Protein AF-A0A9X9A5T2-F1 (afdb_monomer)

Nearest PDB structures (foldseek):
  6es9-assembly1_A  TM=9.762E-01  e=4.065E-05  Paracoccus denitrificans PD1222
  3nf4-assembly1_A-2  TM=9.431E-01  e=6.184E-04  Mycolicibacterium thermoresistibile
  2pg0-assembly1_A  TM=9.208E-01  e=6.927E-04  Geobacillus kaustophilus HTA426
  1rx0-assembly1_C  TM=9.534E-01  e=7.937E-03  Homo sapiens
  6ijc-assembly1_B  TM=9.096E-01  e=7.086E-03  Roseovarius nubinhibens ISM

Solvent-accessible surface area (backbone atoms only — not comparable to full-atom values): 5680 Å² total; per-residue (Å²): 109,72,68,61,51,50,52,40,15,76,72,28,58,55,11,29,64,34,53,58,94,36,54,20,65,56,39,51,72,66,57,49,49,55,49,42,52,60,41,33,76,78,33,55,70,59,28,49,51,54,53,43,26,41,55,51,50,51,48,37,69,74,71,42,52,71,70,52,33,70,61,46,40,41,38,35,8,55,47,80,39,85,61,80,79,92,70,74,50,103,85,9,67,94,54,60,87,60,60,82,130

Radius of gyration: 14.41 Å; Cα contacts (8 Å, |Δi|>4): 126; chains: 1; bounding box: 33×30×35 Å

pLDDT: mean 96.91, std 2.64, range [77.44, 98.88]

Secondary structure (DSSP, 8-state):
-HHHHHHHHHTTGGGTTS-GGGT-----HHHHHHHHHHHHHH-HHHHHHHHHHHHHHHHHHHHS-HHHHHHHHHHHHTTSS-------BTTBSS-GGG---

Foldseek 3Di:
DVVVLLVCLVVLLQQACPDVVLVYVVDDVVRVVVVLVVVVVVPVVVSVQSVQSVVVLVCCVPPNDPVSNNPPSNCRSNVVDRDGDDQDDPVCDPNSVPDDD

Structure (mmCIF, N/CA/C/O backbone):
data_AF-A0A9X9A5T2-F1
#
_entry.id   AF-A0A9X9A5T2-F1
#
loop_
_atom_site.group_PDB
_atom_site.id
_atom_site.type_symbol
_atom_site.label_atom_id
_atom_site.label_alt_id
_atom_site.label_comp_id
_atom_site.label_asym_id
_atom_site.label_entity_id
_atom_site.label_seq_id
_atom_site.pdbx_PDB_ins_code
_atom_site.Cartn_x
_atom_site.Cartn_y
_atom_site.Cartn_z
_atom_site.occupancy
_atom_site.B_iso_or_equiv
_atom_site.auth_seq_id
_atom_site.auth_comp_id
_atom_site.auth_asym_id
_atom_site.auth_atom_id
_atom_site.pdbx_PDB_model_num
ATOM 1 N N . PRO A 1 1 ? 5.269 7.704 -13.221 1.00 77.44 1 PRO A N 1
ATOM 2 C CA . PRO A 1 1 ? 4.495 8.195 -14.394 1.00 77.44 1 PRO A CA 1
ATOM 3 C C . PRO A 1 1 ? 2.989 8.030 -14.160 1.00 77.44 1 PRO A C 1
ATOM 5 O O . PRO A 1 1 ? 2.563 6.920 -13.855 1.00 77.44 1 PRO A O 1
ATOM 8 N N . SER A 1 2 ? 2.204 9.108 -14.255 1.00 87.81 2 SER A N 1
ATOM 9 C CA . SER A 1 2 ? 0.777 9.110 -13.881 1.00 87.81 2 SER A CA 1
ATOM 10 C C . SER A 1 2 ? -0.062 8.106 -14.669 1.00 87.81 2 SER A C 1
ATOM 12 O O . SER A 1 2 ? -0.904 7.431 -14.089 1.00 87.81 2 SER A O 1
ATOM 14 N N . ASP A 1 3 ? 0.183 7.965 -15.969 1.00 95.00 3 ASP A N 1
ATOM 15 C CA . ASP A 1 3 ? -0.669 7.140 -16.834 1.00 95.00 3 ASP A CA 1
ATOM 16 C C . ASP A 1 3 ? -0.434 5.643 -16.624 1.00 95.00 3 ASP A C 1
ATOM 18 O O . ASP A 1 3 ? -1.375 4.849 -16.650 1.00 95.00 3 ASP A O 1
ATOM 22 N N . ILE A 1 4 ? 0.809 5.262 -16.314 1.00 94.06 4 ILE A N 1
ATOM 23 C CA . ILE A 1 4 ? 1.150 3.888 -15.929 1.00 94.06 4 ILE A CA 1
ATOM 24 C C . ILE A 1 4 ? 0.474 3.546 -14.600 1.00 94.06 4 ILE A C 1
ATOM 26 O O . ILE A 1 4 ? -0.178 2.513 -14.501 1.00 94.06 4 ILE A O 1
ATOM 30 N N . ILE A 1 5 ? 0.550 4.440 -13.607 1.00 93.56 5 ILE A N 1
ATOM 31 C CA . ILE A 1 5 ? -0.094 4.237 -12.300 1.00 93.56 5 ILE A CA 1
ATOM 32 C C . ILE A 1 5 ? -1.612 4.097 -12.467 1.00 93.56 5 ILE A C 1
ATOM 34 O O . ILE A 1 5 ? -2.191 3.154 -11.938 1.00 93.56 5 ILE A O 1
ATOM 38 N N . LYS A 1 6 ? -2.250 4.963 -13.266 1.00 95.19 6 LYS A N 1
ATOM 39 C CA . LYS A 1 6 ? -3.684 4.859 -13.590 1.00 95.19 6 LYS A CA 1
ATOM 40 C C . LYS A 1 6 ? -4.030 3.540 -14.280 1.00 95.19 6 LYS A C 1
ATOM 42 O O . LYS A 1 6 ? -5.059 2.942 -13.979 1.00 95.19 6 LYS A O 1
ATOM 47 N N . THR A 1 7 ? -3.178 3.072 -15.190 1.00 96.69 7 THR A N 1
ATOM 48 C CA . THR A 1 7 ? -3.369 1.779 -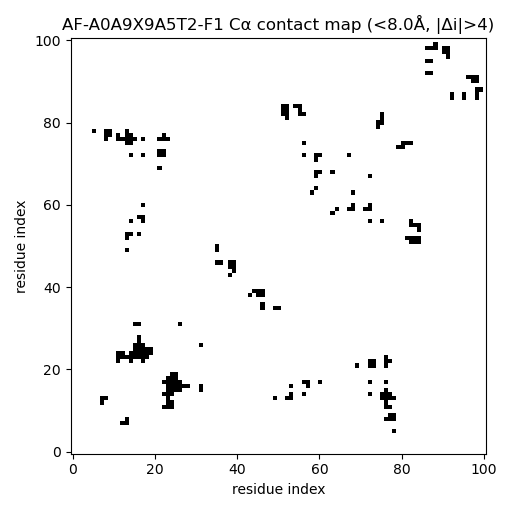15.859 1.00 96.69 7 THR A CA 1
ATOM 49 C C . THR A 1 7 ? -3.305 0.637 -14.850 1.00 96.69 7 THR A C 1
ATOM 51 O O . THR A 1 7 ? -4.181 -0.222 -14.849 1.00 96.69 7 THR A O 1
ATOM 54 N N . CYS A 1 8 ? -2.326 0.640 -13.948 1.00 96.06 8 CYS A N 1
ATOM 55 C CA . CYS A 1 8 ? -2.224 -0.359 -12.888 1.00 96.06 8 CYS A CA 1
ATOM 56 C C . CYS A 1 8 ? -3.417 -0.311 -11.920 1.00 96.06 8 CYS A C 1
ATOM 58 O O . CYS A 1 8 ? -3.965 -1.358 -11.590 1.00 96.06 8 CYS A O 1
ATOM 60 N N . ALA A 1 9 ? -3.861 0.887 -11.530 1.00 96.75 9 ALA A N 1
ATOM 61 C CA . ALA A 1 9 ? -5.040 1.091 -10.690 1.00 96.75 9 ALA A CA 1
ATOM 62 C C . ALA A 1 9 ? -6.310 0.516 -11.336 1.00 96.75 9 ALA A C 1
ATOM 64 O O . ALA A 1 9 ? -7.051 -0.223 -10.698 1.00 96.75 9 ALA A O 1
ATOM 65 N N . LYS A 1 10 ? -6.515 0.762 -12.638 1.00 97.12 10 LYS A N 1
ATOM 66 C CA . LYS A 1 10 ? -7.645 0.206 -13.401 1.00 97.12 10 LYS A CA 1
ATOM 67 C C . LYS A 1 10 ? -7.657 -1.328 -13.422 1.00 97.12 10 LYS A C 1
ATOM 69 O O . LYS A 1 10 ? -8.727 -1.917 -13.527 1.00 97.12 10 LYS A O 1
ATOM 74 N N . ASN A 1 11 ? -6.490 -1.966 -13.341 1.00 97.44 11 ASN A N 1
ATOM 75 C CA . ASN A 1 11 ? -6.375 -3.424 -13.255 1.00 97.44 11 ASN A CA 1
ATOM 76 C C . ASN A 1 11 ? -6.435 -3.953 -11.805 1.00 97.44 11 ASN A C 1
ATOM 78 O O . ASN A 1 11 ? -6.257 -5.146 -11.593 1.00 97.44 11 ASN A O 1
ATOM 82 N N . GLY A 1 12 ? -6.670 -3.091 -10.808 1.00 97.44 12 GLY A N 1
ATOM 83 C CA . GLY A 1 12 ? -6.801 -3.472 -9.396 1.00 97.44 12 GLY A CA 1
ATOM 84 C C . GLY A 1 12 ? -5.477 -3.688 -8.657 1.00 97.44 12 GLY A C 1
ATOM 85 O O . GLY A 1 12 ? -5.477 -4.089 -7.499 1.00 97.44 12 GLY A O 1
ATOM 86 N N . TYR A 1 13 ? -4.331 -3.406 -9.284 1.00 98.00 13 TYR A N 1
ATOM 87 C CA . TYR A 1 13 ? -3.024 -3.792 -8.734 1.00 98.00 13 TYR A CA 1
ATOM 88 C C . TYR A 1 13 ? -2.613 -3.013 -7.477 1.00 98.00 13 TYR A C 1
ATOM 90 O O . TYR A 1 13 ? -1.755 -3.473 -6.731 1.00 98.00 13 TYR A O 1
ATOM 98 N N . LEU A 1 14 ? -3.207 -1.839 -7.229 1.00 98.06 14 LEU A N 1
ATOM 99 C CA . LEU A 1 14 ? -2.940 -1.055 -6.015 1.00 98.06 14 LEU A CA 1
ATOM 100 C C . LEU A 1 14 ? -3.614 -1.639 -4.767 1.00 98.06 14 LEU A C 1
ATOM 102 O O . LEU A 1 14 ? -3.112 -1.444 -3.668 1.00 98.06 14 LEU A O 1
ATOM 106 N N . GLY A 1 15 ? -4.702 -2.392 -4.938 1.00 97.88 15 GLY A N 1
ATOM 107 C CA . GLY A 1 15 ? -5.364 -3.144 -3.873 1.00 97.88 15 GLY A CA 1
ATOM 108 C C . GLY A 1 15 ? -5.068 -4.640 -3.929 1.00 97.88 15 GLY A C 1
ATOM 109 O O . GLY A 1 15 ? -5.872 -5.421 -3.435 1.00 97.88 15 GLY A O 1
ATOM 110 N N . GLY A 1 16 ? -3.969 -5.057 -4.569 1.00 98.12 16 GLY A N 1
ATOM 111 C CA . GLY A 1 16 ? -3.723 -6.458 -4.920 1.00 98.12 16 GLY A CA 1
ATOM 112 C C . GLY A 1 16 ? -3.915 -7.440 -3.759 1.00 98.12 16 GLY A C 1
ATOM 113 O O . GLY A 1 16 ? -4.622 -8.426 -3.918 1.00 98.12 16 GLY A O 1
ATOM 114 N N . THR A 1 17 ? -3.358 -7.145 -2.582 1.00 98.31 17 THR A N 1
ATOM 115 C CA . THR A 1 17 ? -3.444 -8.007 -1.384 1.00 98.31 17 THR A CA 1
ATOM 116 C C . THR A 1 17 ? -4.692 -7.774 -0.532 1.00 98.31 17 THR A C 1
ATOM 118 O O . THR A 1 17 ? -4.960 -8.541 0.389 1.00 98.31 17 THR A O 1
ATOM 121 N N . 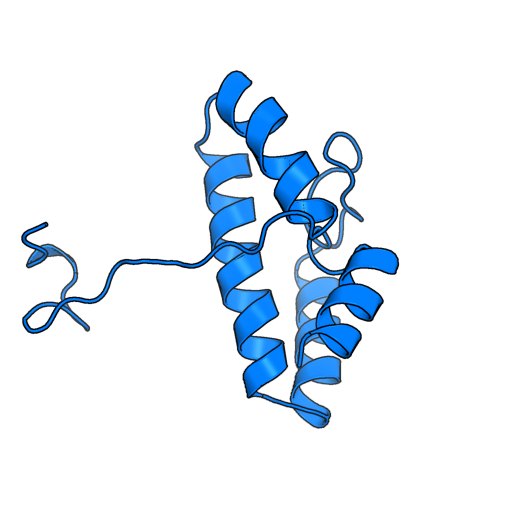LEU A 1 18 ? -5.468 -6.723 -0.812 1.00 98.56 18 LEU A N 1
ATOM 122 C CA . LEU A 1 18 ? -6.628 -6.380 0.000 1.00 98.56 18 LEU A CA 1
ATOM 123 C C . LEU A 1 18 ? -7.804 -7.341 -0.249 1.00 98.56 18 LEU A C 1
ATOM 125 O O . LEU A 1 18 ? -7.962 -7.849 -1.365 1.00 98.56 18 LEU A O 1
ATOM 129 N N . PRO A 1 19 ? -8.677 -7.529 0.759 1.00 98.38 19 PRO A N 1
ATOM 130 C CA . PRO A 1 19 ? -9.962 -8.198 0.601 1.00 98.38 19 PRO A CA 1
ATOM 131 C C . PRO A 1 19 ? -10.832 -7.598 -0.505 1.00 98.38 19 PRO A C 1
ATOM 133 O O . PRO A 1 19 ? -10.857 -6.379 -0.720 1.00 98.38 19 PRO A O 1
ATOM 136 N N . SER A 1 20 ? -11.619 -8.451 -1.156 1.00 98.00 20 SER A N 1
ATOM 137 C CA . SER A 1 20 ? -12.559 -8.054 -2.209 1.00 98.00 20 SER A CA 1
ATOM 138 C C . SER A 1 20 ? -13.631 -7.071 -1.717 1.00 98.00 20 SER A C 1
ATOM 140 O O . SER A 1 20 ? -14.045 -6.193 -2.475 1.00 98.00 20 SER A O 1
ATOM 142 N N . GLU A 1 21 ? -14.017 -7.126 -0.435 1.00 98.12 21 GLU A N 1
ATOM 143 C CA . GLU A 1 21 ? -14.943 -6.165 0.197 1.00 98.12 21 GLU A CA 1
ATOM 144 C C . GLU A 1 21 ? -14.440 -4.710 0.160 1.00 98.12 21 GLU A C 1
ATOM 146 O O . GLU A 1 21 ? -15.242 -3.777 0.131 1.00 98.12 21 GLU A O 1
ATOM 151 N N . TYR A 1 22 ? -13.120 -4.508 0.083 1.00 98.44 22 TYR A N 1
ATOM 152 C CA . TYR A 1 22 ? -12.495 -3.193 -0.066 1.00 98.44 22 TYR A CA 1
ATOM 153 C C . TYR A 1 22 ? -12.063 -2.897 -1.510 1.00 98.44 22 TYR A C 1
ATOM 155 O O . TYR A 1 22 ? -11.370 -1.911 -1.754 1.00 98.44 22 TYR A O 1
ATOM 163 N N . GLY A 1 23 ? -12.467 -3.730 -2.475 1.00 97.06 23 GLY A N 1
ATOM 164 C CA . GLY A 1 23 ? -12.109 -3.594 -3.889 1.00 97.06 23 GLY A CA 1
ATOM 165 C C . GLY A 1 23 ? -10.732 -4.157 -4.255 1.00 97.06 23 GLY A C 1
ATOM 166 O O . GLY A 1 23 ? -10.176 -3.757 -5.278 1.00 97.06 23 GLY A O 1
ATOM 167 N N . GLY A 1 24 ? -10.169 -5.039 -3.423 1.00 97.69 24 GLY A N 1
ATOM 168 C CA . GLY A 1 24 ? -8.904 -5.718 -3.694 1.00 97.69 24 GLY A CA 1
ATOM 169 C C . GLY A 1 24 ? -9.037 -7.010 -4.505 1.00 97.69 24 GLY A C 1
ATOM 170 O O . GLY A 1 24 ? -10.133 -7.408 -4.905 1.00 97.69 24 GLY A O 1
ATOM 171 N N . LEU A 1 25 ? -7.894 -7.651 -4.765 1.00 98.31 25 LEU A N 1
ATOM 172 C CA . LEU A 1 25 ? -7.791 -8.884 -5.562 1.00 98.31 25 LEU A CA 1
ATOM 173 C C . LEU A 1 25 ? -7.469 -10.131 -4.727 1.00 98.31 25 LEU A C 1
ATOM 175 O O . LEU A 1 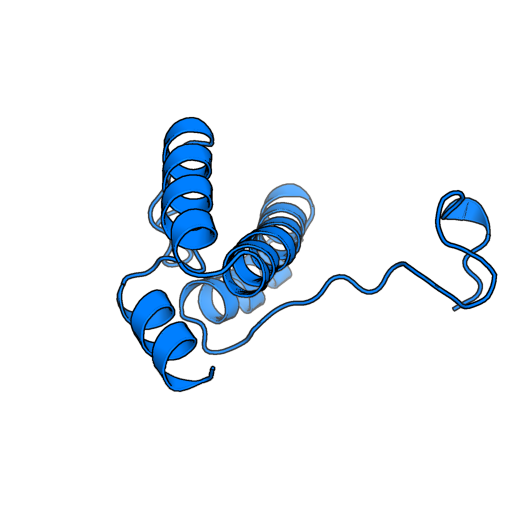25 ? -7.330 -11.210 -5.302 1.00 98.31 25 LEU A O 1
ATOM 179 N N . GLU A 1 26 ? -7.339 -9.988 -3.404 1.00 98.12 26 GLU A N 1
ATOM 180 C CA . GLU A 1 26 ? -7.057 -11.090 -2.474 1.00 98.12 26 GLU A CA 1
ATOM 181 C C . GLU A 1 26 ? -5.792 -11.890 -2.829 1.00 98.12 26 GLU A C 1
ATOM 183 O O . GLU A 1 26 ? -5.708 -13.098 -2.605 1.00 98.12 26 GLU A O 1
ATOM 188 N N . TRP A 1 27 ? -4.781 -11.228 -3.399 1.00 98.31 27 TRP A N 1
ATOM 189 C CA . TRP A 1 27 ? -3.501 -11.861 -3.693 1.00 98.31 27 TRP A CA 1
ATOM 190 C C . TRP A 1 27 ? -2.798 -12.296 -2.412 1.00 98.31 27 TRP A C 1
ATOM 192 O O . TRP A 1 27 ? -2.608 -11.507 -1.485 1.00 98.31 27 TRP A O 1
ATOM 202 N N . ASP A 1 28 ? -2.313 -13.536 -2.407 1.00 98.00 28 ASP A N 1
ATOM 203 C CA . ASP A 1 28 ? -1.341 -13.967 -1.413 1.00 98.00 28 ASP A CA 1
ATOM 204 C C . ASP A 1 28 ? 0.027 -13.293 -1.636 1.00 98.00 28 ASP A C 1
ATOM 206 O O . ASP A 1 28 ? 0.326 -12.708 -2.686 1.00 98.00 28 ASP A O 1
ATOM 210 N N . TYR A 1 29 ? 0.902 -13.376 -0.631 1.00 96.94 29 TYR A N 1
ATOM 211 C CA . TYR A 1 29 ? 2.215 -12.733 -0.709 1.00 96.94 29 TYR A CA 1
ATOM 212 C C . TYR A 1 29 ? 3.151 -13.371 -1.746 1.00 96.94 29 TYR A C 1
ATOM 214 O O . TYR A 1 29 ? 4.094 -12.714 -2.187 1.00 96.94 29 TYR A O 1
ATOM 222 N N . VAL A 1 30 ? 2.898 -14.613 -2.176 1.00 98.38 30 VAL A N 1
ATOM 223 C CA . VAL A 1 30 ? 3.658 -15.245 -3.268 1.00 98.38 30 VAL A CA 1
ATOM 224 C C . VAL A 1 30 ? 3.310 -14.566 -4.592 1.00 98.38 30 VAL A C 1
ATOM 226 O O . VAL A 1 30 ? 4.202 -14.130 -5.320 1.00 98.38 30 VAL A O 1
ATOM 229 N N . THR A 1 31 ? 2.019 -14.401 -4.869 1.00 98.50 31 THR A N 1
ATOM 230 C CA . THR A 1 31 ? 1.491 -13.701 -6.043 1.00 98.50 31 THR A CA 1
ATOM 231 C C . THR A 1 31 ? 1.948 -12.246 -6.057 1.00 98.50 31 THR A C 1
ATOM 233 O O . THR A 1 31 ? 2.444 -11.764 -7.077 1.00 98.50 31 THR A O 1
ATOM 236 N N . TYR A 1 32 ? 1.871 -11.559 -4.913 1.00 98.25 32 TYR A N 1
ATOM 237 C CA . TYR A 1 32 ? 2.368 -10.189 -4.778 1.00 98.25 32 TYR A CA 1
ATOM 238 C C . TYR A 1 32 ? 3.890 -10.090 -5.015 1.00 98.25 32 TYR A C 1
ATOM 240 O O . TYR A 1 32 ? 4.365 -9.178 -5.699 1.00 98.25 32 TYR A O 1
ATOM 248 N N . GLY A 1 33 ? 4.671 -11.055 -4.517 1.00 98.25 33 GLY A N 1
ATOM 249 C CA . GLY A 1 33 ? 6.109 -11.148 -4.779 1.00 98.25 33 GLY A CA 1
ATOM 250 C C . GLY A 1 33 ? 6.429 -11.285 -6.271 1.00 98.25 33 GLY A C 1
ATOM 251 O O . GLY A 1 33 ? 7.236 -10.525 -6.804 1.00 98.25 33 GLY A O 1
ATOM 252 N N . LEU A 1 34 ? 5.736 -12.184 -6.974 1.00 98.50 34 LEU A N 1
ATOM 253 C CA . LEU A 1 34 ? 5.893 -12.360 -8.424 1.00 98.50 34 LEU A CA 1
ATOM 254 C C . LEU A 1 34 ? 5.483 -11.104 -9.210 1.00 98.50 34 LEU A C 1
ATOM 256 O O . LEU A 1 34 ? 6.160 -10.713 -10.163 1.00 98.50 34 LEU A O 1
ATOM 260 N N . PHE A 1 35 ? 4.401 -10.439 -8.796 1.00 97.88 35 PHE A N 1
ATOM 261 C CA . PHE A 1 35 ? 3.962 -9.176 -9.387 1.00 97.88 35 PHE A CA 1
ATOM 262 C C . PHE A 1 35 ? 5.038 -8.088 -9.253 1.00 97.88 35 PHE A C 1
ATOM 264 O O . PHE A 1 35 ? 5.421 -7.459 -10.242 1.00 97.88 35 PHE A O 1
ATOM 271 N N . THR A 1 36 ? 5.565 -7.881 -8.045 1.00 97.56 36 THR A N 1
ATOM 272 C CA . THR A 1 36 ? 6.581 -6.848 -7.793 1.00 97.56 36 THR A CA 1
ATOM 273 C C . THR A 1 36 ? 7.912 -7.148 -8.483 1.00 97.56 36 THR A C 1
ATOM 275 O O . THR A 1 36 ? 8.559 -6.204 -8.949 1.00 97.56 36 THR A O 1
ATOM 278 N N . GLU A 1 37 ? 8.286 -8.425 -8.635 1.00 98.25 37 GLU A N 1
ATOM 279 C CA . GLU A 1 37 ? 9.425 -8.862 -9.455 1.00 98.25 37 GLU A CA 1
ATOM 280 C C . GLU A 1 37 ? 9.219 -8.490 -10.932 1.00 98.25 37 GLU A C 1
ATOM 282 O O . GLU A 1 37 ? 10.092 -7.875 -11.553 1.00 98.25 37 GLU A O 1
ATOM 287 N N . ALA A 1 38 ? 8.051 -8.810 -11.497 1.00 97.50 38 ALA A N 1
ATOM 288 C CA . ALA A 1 38 ? 7.725 -8.501 -12.886 1.00 97.50 38 ALA A CA 1
ATOM 289 C C . ALA A 1 38 ? 7.737 -6.987 -13.158 1.00 97.50 38 ALA A C 1
ATOM 291 O O . ALA A 1 38 ? 8.315 -6.542 -14.151 1.00 97.50 38 ALA A O 1
ATOM 292 N N . ILE A 1 39 ? 7.172 -6.179 -12.253 1.00 96.69 39 ILE A N 1
ATOM 293 C CA . ILE A 1 39 ? 7.220 -4.713 -12.349 1.00 96.69 39 ILE A CA 1
ATOM 294 C C . ILE A 1 39 ? 8.661 -4.199 -12.247 1.00 96.69 39 ILE A C 1
ATOM 296 O O . ILE A 1 39 ? 9.053 -3.326 -13.026 1.00 96.69 39 ILE A O 1
ATOM 300 N N . ALA A 1 40 ? 9.471 -4.744 -11.333 1.00 97.69 40 ALA A N 1
ATOM 301 C CA . ALA A 1 40 ? 10.853 -4.311 -11.124 1.00 97.69 40 ALA A CA 1
ATOM 302 C C . ALA A 1 40 ? 11.750 -4.541 -12.351 1.00 97.69 40 ALA A C 1
ATOM 304 O O . ALA A 1 40 ? 12.647 -3.732 -12.592 1.00 97.69 40 ALA A O 1
ATOM 305 N N . ARG A 1 41 ? 11.475 -5.575 -13.165 1.00 97.56 41 ARG A N 1
ATOM 306 C CA . ARG A 1 41 ? 12.166 -5.803 -14.452 1.00 97.56 41 ARG A CA 1
ATOM 307 C C . ARG A 1 41 ? 11.993 -4.638 -15.431 1.00 97.56 41 ARG A C 1
ATOM 309 O O . ARG A 1 41 ? 12.880 -4.404 -16.245 1.00 97.56 41 ARG A O 1
ATOM 316 N N . GLY A 1 42 ? 10.873 -3.917 -15.356 1.00 95.12 42 GLY A N 1
ATOM 317 C CA . GLY A 1 42 ? 10.641 -2.697 -16.131 1.00 95.12 42 GLY A CA 1
ATOM 318 C C . GLY A 1 42 ? 11.088 -1.429 -15.400 1.00 95.12 42 GLY A C 1
ATOM 319 O O . GLY A 1 42 ? 11.732 -0.563 -15.987 1.00 95.12 42 GLY A O 1
ATOM 320 N N . SER A 1 43 ? 10.741 -1.293 -14.117 1.00 96.44 43 SER A N 1
ATOM 321 C CA . SER A 1 43 ? 11.111 -0.138 -13.298 1.00 96.44 43 SER A CA 1
ATOM 322 C C . SER A 1 43 ? 11.128 -0.469 -11.806 1.00 96.44 43 SER A C 1
ATOM 324 O O . SER A 1 43 ? 10.087 -0.645 -11.170 1.00 96.44 43 SER A O 1
ATOM 326 N N . VAL A 1 44 ? 12.323 -0.437 -11.213 1.00 96.88 44 VAL A N 1
ATOM 327 C CA . VAL A 1 44 ? 12.510 -0.571 -9.757 1.00 96.88 44 VAL A CA 1
ATOM 328 C C . VAL A 1 44 ? 11.804 0.556 -8.995 1.00 96.88 44 VAL A C 1
ATOM 330 O O . VAL A 1 44 ? 11.209 0.317 -7.949 1.00 96.88 44 VAL A O 1
ATOM 333 N N . SER A 1 45 ? 11.792 1.777 -9.543 1.00 96.12 45 SER A N 1
ATOM 334 C CA . SER A 1 45 ? 11.084 2.913 -8.935 1.00 96.12 45 SER A CA 1
ATOM 335 C C . SER A 1 45 ? 9.572 2.678 -8.860 1.00 96.12 45 SER A C 1
ATOM 337 O O . SER A 1 45 ? 8.961 2.972 -7.834 1.00 96.12 45 SER A O 1
ATOM 339 N N . LEU A 1 46 ? 8.968 2.104 -9.908 1.00 95.88 46 LEU A N 1
ATOM 340 C CA . LEU A 1 46 ? 7.545 1.765 -9.897 1.00 95.88 46 LEU A CA 1
ATOM 341 C C . LEU A 1 46 ? 7.238 0.617 -8.924 1.00 95.88 46 LEU A C 1
ATOM 343 O O . LEU A 1 46 ? 6.236 0.680 -8.220 1.00 95.88 46 LEU A O 1
ATOM 347 N N . SER A 1 47 ? 8.110 -0.392 -8.836 1.00 97.12 47 SER A N 1
ATOM 348 C CA . SER A 1 47 ? 7.990 -1.460 -7.829 1.00 97.12 47 SER A CA 1
ATOM 349 C C . SER A 1 47 ? 8.023 -0.892 -6.400 1.00 97.12 47 SER A C 1
ATOM 351 O O . SER A 1 47 ? 7.203 -1.260 -5.560 1.00 97.12 47 SER A O 1
ATOM 353 N N . GLY A 1 48 ? 8.881 0.105 -6.146 1.00 97.38 48 GLY A N 1
ATOM 354 C CA . GLY A 1 48 ? 8.918 0.841 -4.879 1.00 97.38 48 GLY A CA 1
ATOM 355 C C . GLY A 1 48 ? 7.589 1.510 -4.510 1.00 97.38 48 GLY A C 1
ATOM 356 O O . GLY A 1 48 ? 7.192 1.457 -3.348 1.00 97.38 48 GLY A O 1
ATOM 357 N N . LEU A 1 49 ? 6.866 2.075 -5.487 1.00 97.12 49 LEU A N 1
ATOM 358 C CA . LEU A 1 49 ? 5.528 2.635 -5.261 1.00 97.12 49 LEU A CA 1
ATOM 359 C C . LEU A 1 49 ? 4.553 1.565 -4.768 1.00 97.12 49 LEU A C 1
ATOM 361 O O . LEU A 1 49 ? 3.877 1.799 -3.770 1.00 97.12 49 LEU A O 1
ATOM 365 N N . PHE A 1 50 ? 4.490 0.402 -5.427 1.00 97.62 50 PHE A N 1
ATOM 366 C CA . PHE A 1 50 ? 3.596 -0.681 -5.002 1.00 97.62 50 PHE A CA 1
ATOM 367 C C . PHE A 1 50 ? 3.933 -1.169 -3.598 1.00 97.62 50 PHE A C 1
ATOM 369 O O . PHE A 1 50 ? 3.031 -1.321 -2.782 1.00 97.62 50 PHE A O 1
ATOM 376 N N . ASN A 1 51 ? 5.220 -1.332 -3.288 1.00 97.62 51 ASN A N 1
ATOM 377 C CA . ASN A 1 51 ? 5.655 -1.782 -1.968 1.00 97.62 51 ASN A CA 1
ATOM 378 C C . ASN A 1 51 ? 5.240 -0.812 -0.862 1.00 97.62 51 ASN A C 1
ATOM 380 O O . ASN A 1 51 ? 4.596 -1.227 0.097 1.00 97.62 51 ASN A O 1
ATOM 384 N N . VAL A 1 52 ? 5.542 0.481 -1.009 1.00 98.19 52 VAL A N 1
ATOM 385 C CA . VAL A 1 52 ? 5.180 1.485 0.005 1.00 98.19 52 VAL A CA 1
ATOM 386 C C . VAL A 1 52 ? 3.663 1.643 0.114 1.00 98.19 52 VAL A C 1
ATOM 388 O O . VAL A 1 52 ? 3.138 1.716 1.223 1.00 98.19 52 VAL A O 1
ATOM 391 N N . HIS A 1 53 ? 2.948 1.660 -1.013 1.00 98.25 53 HIS A N 1
ATOM 392 C CA . HIS A 1 53 ? 1.489 1.747 -1.014 1.00 98.25 53 HIS A CA 1
ATOM 393 C C . HIS A 1 53 ? 0.865 0.558 -0.271 1.00 98.25 53 HIS A C 1
ATOM 395 O O . HIS A 1 53 ? 0.060 0.755 0.641 1.00 98.25 53 HIS A O 1
ATOM 401 N N . THR A 1 54 ? 1.309 -0.659 -0.598 1.00 98.25 54 THR A N 1
ATOM 402 C CA . THR A 1 54 ? 0.821 -1.897 0.018 1.00 98.25 54 THR A CA 1
ATOM 403 C C . THR A 1 54 ? 1.092 -1.905 1.521 1.00 98.25 54 THR A C 1
ATOM 405 O O . THR A 1 54 ? 0.185 -2.194 2.297 1.00 98.25 54 THR A O 1
ATOM 408 N N . MET A 1 55 ? 2.282 -1.476 1.968 1.00 98.25 55 MET A N 1
ATOM 409 C CA . MET A 1 55 ? 2.596 -1.347 3.401 1.00 98.25 55 MET A CA 1
ATOM 410 C C . MET A 1 55 ? 1.574 -0.485 4.156 1.00 98.25 55 MET A C 1
ATOM 412 O O . MET A 1 55 ? 1.178 -0.836 5.269 1.00 98.25 55 MET A O 1
ATOM 416 N N . VAL A 1 56 ? 1.119 0.626 3.567 1.00 98.56 56 VAL A N 1
ATOM 417 C CA . VAL A 1 56 ? 0.104 1.482 4.199 1.00 98.56 56 VAL A CA 1
ATOM 418 C C . VAL A 1 56 ? -1.262 0.799 4.209 1.00 98.56 56 VAL A C 1
ATOM 420 O O . VAL A 1 56 ? -1.919 0.778 5.250 1.00 98.56 56 VAL A O 1
ATOM 423 N N . THR A 1 57 ? -1.680 0.201 3.091 1.00 98.50 57 THR A N 1
ATOM 424 C CA . THR A 1 57 ? -2.974 -0.494 3.014 1.00 98.50 57 THR A CA 1
ATOM 425 C C . THR A 1 57 ? -3.062 -1.666 3.994 1.00 98.50 57 THR A C 1
ATOM 427 O O . THR A 1 57 ? -4.046 -1.781 4.719 1.00 98.50 57 THR A O 1
ATOM 430 N N . GLU A 1 58 ? -1.996 -2.460 4.121 1.00 98.38 58 GLU A N 1
ATOM 431 C CA . GLU A 1 58 ? -1.898 -3.574 5.070 1.00 98.38 58 GLU A CA 1
ATOM 432 C C . GLU A 1 58 ? -1.903 -3.079 6.523 1.00 98.38 58 GLU A C 1
ATOM 434 O O . GLU A 1 58 ? -2.499 -3.704 7.400 1.00 98.38 58 GLU A O 1
ATOM 439 N N . THR A 1 59 ? -1.293 -1.919 6.793 1.00 98.50 59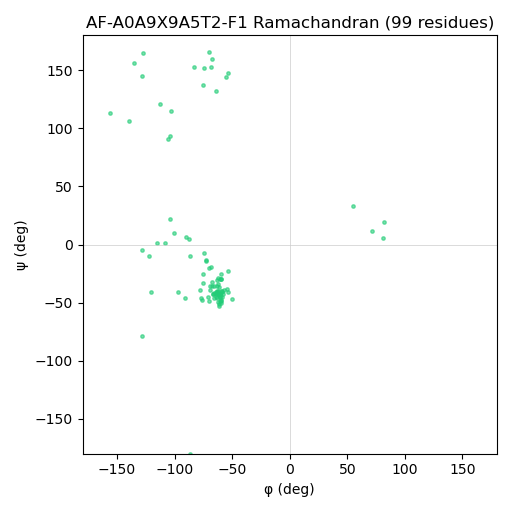 THR A N 1
ATOM 440 C CA . THR A 1 59 ? -1.320 -1.303 8.128 1.00 98.50 59 THR A CA 1
ATOM 441 C C . THR A 1 59 ? -2.742 -0.907 8.523 1.00 98.50 59 THR A C 1
ATOM 443 O O . THR A 1 59 ? -3.174 -1.213 9.635 1.00 98.50 59 THR A O 1
ATOM 446 N N . ILE A 1 60 ? -3.493 -0.276 7.614 1.00 98.69 60 ILE A N 1
ATOM 447 C CA . ILE A 1 60 ? -4.895 0.097 7.851 1.00 98.69 60 ILE A CA 1
ATOM 448 C C . ILE A 1 60 ? -5.769 -1.155 7.980 1.00 98.69 60 ILE A C 1
ATOM 450 O O . ILE A 1 60 ? -6.597 -1.222 8.885 1.00 98.69 60 ILE A O 1
ATOM 454 N N . LEU A 1 61 ? -5.573 -2.162 7.126 1.00 98.56 61 LEU A N 1
ATOM 455 C CA . LEU A 1 61 ? -6.328 -3.413 7.184 1.00 98.56 61 LEU A CA 1
ATOM 456 C C . LEU A 1 61 ? -6.119 -4.141 8.518 1.00 98.56 61 LEU A C 1
ATOM 458 O O . LEU A 1 61 ? -7.078 -4.617 9.126 1.00 98.56 61 LEU A O 1
ATOM 462 N N . LYS A 1 62 ? -4.872 -4.202 8.993 1.00 98.50 62 LYS A N 1
ATOM 463 C CA . LYS A 1 62 ? -4.512 -4.931 10.211 1.00 98.50 62 LYS A CA 1
ATOM 464 C C . LYS A 1 62 ? -4.866 -4.183 11.495 1.00 98.50 62 LYS A C 1
ATOM 466 O O . LYS A 1 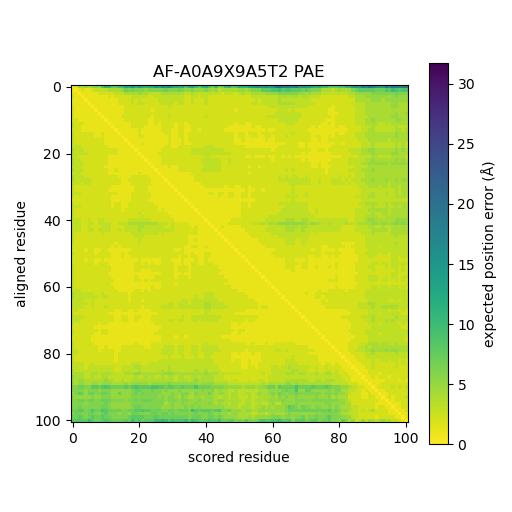62 ? -5.287 -4.815 12.459 1.00 98.50 62 LYS A O 1
ATOM 471 N N . TRP A 1 63 ? -4.672 -2.865 11.527 1.00 98.69 63 TRP A N 1
ATOM 472 C CA . TRP A 1 63 ? -4.718 -2.079 12.768 1.00 98.69 63 TRP A CA 1
ATOM 473 C C . TRP A 1 63 ? -5.742 -0.944 12.766 1.00 98.69 63 TRP A C 1
ATOM 475 O O . TRP A 1 63 ? -5.982 -0.339 13.810 1.00 98.69 63 TRP A O 1
ATOM 485 N N . GLY A 1 64 ? -6.342 -0.629 11.620 1.00 98.50 64 GLY A N 1
ATOM 486 C CA . GLY A 1 64 ? -7.370 0.397 11.525 1.00 98.50 64 GLY A CA 1
ATOM 487 C C . GLY A 1 64 ? -8.663 -0.015 12.225 1.00 98.50 64 GLY A C 1
ATOM 488 O O . GLY A 1 64 ? -9.010 -1.191 12.321 1.00 98.50 64 GLY A O 1
ATOM 489 N N . THR A 1 65 ? -9.416 0.976 12.686 1.00 98.81 65 THR A N 1
ATOM 490 C CA . THR A 1 65 ? -10.820 0.792 13.077 1.00 98.81 65 THR A CA 1
ATOM 491 C C . THR A 1 65 ? -11.678 0.481 11.851 1.00 98.81 65 THR A C 1
ATOM 493 O O . THR A 1 65 ? -11.320 0.850 10.733 1.00 98.81 65 THR A O 1
ATOM 496 N N . GLU A 1 66 ? -12.857 -0.110 12.046 1.00 98.50 66 GLU A N 1
ATOM 497 C CA . GLU A 1 66 ? -13.793 -0.378 10.942 1.00 98.50 66 GLU A CA 1
ATOM 498 C C . GLU A 1 66 ? -14.129 0.883 10.134 1.00 98.50 66 GLU A C 1
ATOM 500 O O . GLU A 1 66 ? -14.154 0.854 8.907 1.00 98.50 66 GLU A O 1
ATOM 505 N N . ASN A 1 67 ? -14.283 2.032 10.802 1.00 98.62 67 ASN A N 1
ATOM 506 C CA . ASN A 1 67 ? -14.506 3.300 10.112 1.00 98.62 67 ASN A CA 1
ATOM 507 C C . ASN A 1 67 ? -13.304 3.710 9.239 1.00 98.62 67 ASN A C 1
ATOM 509 O O . ASN A 1 67 ? -13.486 4.164 8.114 1.00 98.62 67 ASN A O 1
ATOM 513 N N . GLN A 1 68 ? -12.071 3.523 9.723 1.00 98.75 68 GLN A N 1
ATOM 514 C CA . GLN A 1 68 ? -10.866 3.806 8.936 1.00 98.75 68 GLN A CA 1
ATOM 515 C C . GLN A 1 68 ? -10.725 2.849 7.749 1.00 98.75 68 GLN A C 1
ATOM 517 O O . GLN A 1 68 ? -10.406 3.304 6.654 1.00 98.75 68 GLN A O 1
ATOM 522 N N . LYS A 1 69 ? -10.989 1.552 7.935 1.00 98.88 69 LYS A N 1
ATOM 523 C CA . LYS A 1 69 ? -10.935 0.565 6.849 1.00 98.88 69 LYS A CA 1
ATOM 524 C C . LYS A 1 69 ? -11.938 0.899 5.748 1.00 98.88 69 LYS A C 1
ATOM 526 O O . LYS A 1 69 ? -11.537 1.075 4.600 1.00 98.88 69 LYS A O 1
ATOM 531 N N . ASN A 1 70 ? -13.206 1.089 6.122 1.00 98.56 70 ASN A N 1
ATOM 532 C CA . ASN A 1 70 ? -14.297 1.402 5.195 1.00 98.56 70 ASN A CA 1
ATOM 533 C C . ASN A 1 70 ? -14.085 2.729 4.458 1.00 98.56 70 ASN A C 1
ATOM 535 O O . ASN A 1 70 ? -14.466 2.859 3.298 1.00 98.56 70 ASN A O 1
ATOM 539 N N . GLN A 1 71 ? -13.466 3.714 5.113 1.00 98.44 71 GLN A N 1
ATOM 540 C CA . GLN A 1 71 ? -13.161 4.995 4.484 1.00 98.44 71 GLN A CA 1
ATOM 541 C C . GLN A 1 71 ? -11.962 4.906 3.531 1.00 98.44 71 GLN A C 1
ATOM 543 O O . GLN A 1 71 ? -12.020 5.435 2.422 1.00 98.44 71 GLN A O 1
ATOM 548 N N . TRP A 1 72 ? -10.854 4.301 3.963 1.00 98.81 72 TRP A N 1
ATOM 549 C CA . TRP A 1 72 ? -9.568 4.460 3.280 1.00 98.81 72 TRP A CA 1
ATOM 550 C C . TRP A 1 72 ? -9.239 3.336 2.307 1.00 98.81 72 TRP A C 1
ATOM 552 O O . TRP A 1 72 ? -8.737 3.622 1.221 1.00 98.81 72 TRP A O 1
ATOM 562 N N . LEU A 1 73 ? -9.517 2.077 2.652 1.00 98.75 73 LEU A N 1
ATOM 563 C CA . LEU A 1 73 ? -9.102 0.945 1.820 1.00 98.75 73 LEU A CA 1
ATOM 564 C C . LEU A 1 73 ? -9.718 0.987 0.410 1.00 98.75 73 LEU A C 1
ATOM 566 O O . LEU A 1 73 ? -8.949 0.838 -0.538 1.00 98.75 73 LEU A O 1
ATOM 570 N N . PRO A 1 74 ? -11.013 1.320 0.214 1.00 98.62 74 PRO A N 1
ATOM 571 C CA . PRO A 1 74 ? -11.576 1.445 -1.135 1.00 98.62 74 PRO A CA 1
ATOM 572 C C . PRO A 1 74 ? -10.935 2.563 -1.972 1.00 98.62 74 PRO A C 1
ATOM 574 O O . PRO A 1 74 ? -10.747 2.428 -3.184 1.00 98.62 74 PRO A O 1
ATOM 577 N N . LEU A 1 75 ? -10.567 3.683 -1.339 1.00 98.62 75 LEU A N 1
ATOM 578 C CA . LEU A 1 75 ? -9.913 4.808 -2.019 1.00 98.62 75 LEU A CA 1
ATOM 579 C C . LEU A 1 75 ? -8.488 4.461 -2.462 1.00 98.62 75 LEU A C 1
ATOM 581 O O . LEU A 1 75 ? -8.046 4.912 -3.519 1.00 98.62 75 LEU A O 1
ATOM 585 N N . LEU A 1 76 ? -7.784 3.667 -1.656 1.00 98.56 76 LEU A N 1
ATOM 586 C CA . LEU A 1 76 ? -6.427 3.215 -1.943 1.00 98.56 76 LEU A CA 1
ATOM 587 C C . LEU A 1 76 ? -6.428 2.092 -2.988 1.00 98.56 76 LEU A C 1
ATOM 589 O O . LEU A 1 76 ? -5.722 2.197 -3.988 1.00 98.56 76 LEU A O 1
ATOM 593 N N . ALA A 1 77 ? -7.306 1.095 -2.839 1.00 98.38 77 ALA A N 1
ATOM 594 C CA . ALA A 1 77 ? -7.453 -0.014 -3.782 1.00 98.38 77 ALA A CA 1
ATOM 595 C C . ALA A 1 77 ? -7.794 0.463 -5.204 1.00 98.38 77 ALA A C 1
ATOM 597 O O . ALA A 1 77 ? -7.211 -0.004 -6.182 1.00 98.38 77 ALA A O 1
ATOM 598 N N . SER A 1 78 ? -8.696 1.446 -5.319 1.00 97.69 78 SER A N 1
ATOM 599 C CA . SER A 1 78 ? -9.082 2.049 -6.605 1.00 97.69 78 SER A CA 1
ATOM 600 C C . SER A 1 78 ? -8.013 2.959 -7.220 1.00 97.69 78 SER A C 1
ATOM 602 O O . SER A 1 78 ? -8.129 3.341 -8.385 1.00 97.69 78 SER A O 1
ATOM 604 N N . GLY A 1 79 ? -6.985 3.344 -6.458 1.00 96.56 79 GLY A N 1
ATOM 605 C CA . GLY A 1 79 ? -5.990 4.331 -6.874 1.00 96.56 79 GLY A CA 1
ATOM 606 C C . GLY A 1 79 ? -6.503 5.771 -6.939 1.00 96.56 79 GLY A C 1
ATOM 607 O O . GLY A 1 79 ? -5.799 6.634 -7.467 1.00 96.56 79 GLY A O 1
ATOM 608 N N . ASN A 1 80 ? -7.694 6.056 -6.395 1.00 97.00 80 ASN A N 1
ATOM 609 C CA . ASN A 1 80 ? -8.185 7.428 -6.212 1.00 97.00 80 ASN A CA 1
ATOM 610 C C . ASN A 1 80 ? -7.279 8.228 -5.267 1.00 97.00 80 ASN A C 1
ATOM 612 O O . ASN A 1 80 ? -7.186 9.450 -5.3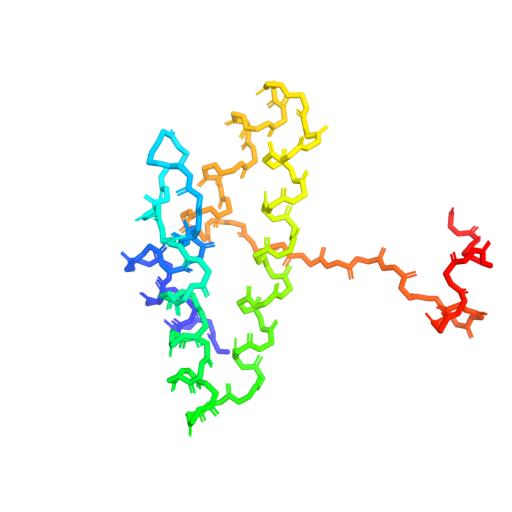77 1.00 97.00 80 ASN A O 1
ATOM 616 N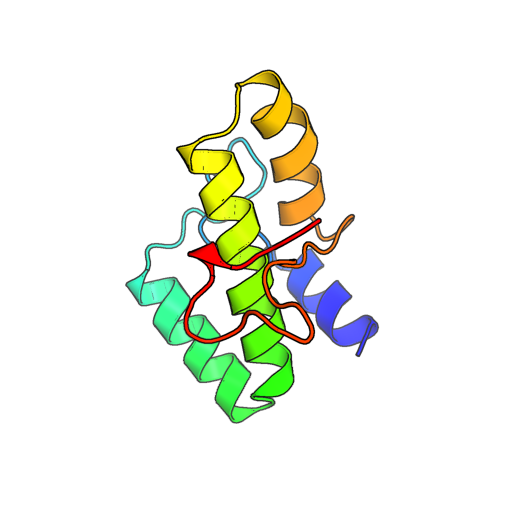 N . GLN A 1 81 ? -6.618 7.532 -4.342 1.00 97.38 81 GLN A N 1
ATOM 617 C CA . GLN A 1 81 ? -5.564 8.063 -3.491 1.00 97.38 81 GLN A CA 1
ATOM 618 C C . GLN A 1 81 ? -4.335 7.160 -3.570 1.00 97.38 81 GLN A C 1
ATOM 620 O O . GLN A 1 81 ? -4.449 5.940 -3.666 1.00 97.38 81 GLN A O 1
ATOM 625 N N . ILE A 1 82 ? -3.149 7.764 -3.494 1.00 97.06 82 ILE A N 1
ATOM 626 C CA . ILE A 1 82 ? -1.882 7.039 -3.382 1.00 97.06 82 ILE A CA 1
ATOM 627 C C . ILE A 1 82 ? -1.306 7.319 -2.000 1.00 97.06 82 ILE A C 1
ATOM 629 O O . ILE A 1 82 ? -1.060 8.470 -1.647 1.00 97.06 82 ILE A O 1
ATOM 633 N N . ALA A 1 83 ? -1.093 6.261 -1.224 1.00 97.38 83 ALA A N 1
ATOM 634 C CA . ALA A 1 83 ? -0.491 6.359 0.092 1.00 97.38 83 ALA A CA 1
ATOM 635 C C . ALA A 1 83 ? 1.042 6.397 0.045 1.00 97.38 83 ALA A C 1
ATOM 637 O O . ALA A 1 83 ? 1.676 5.832 -0.848 1.00 97.38 83 ALA A O 1
ATOM 638 N N . ALA A 1 84 ? 1.620 7.030 1.062 1.00 97.12 84 ALA A N 1
ATOM 639 C CA . ALA A 1 84 ? 3.048 7.061 1.330 1.00 97.12 84 ALA A CA 1
ATOM 640 C C . ALA A 1 84 ? 3.299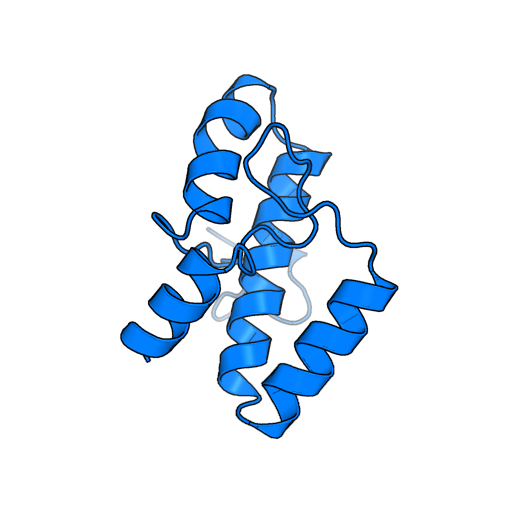 6.828 2.823 1.00 97.12 84 ALA A C 1
ATOM 642 O O . ALA A 1 84 ? 2.435 7.095 3.658 1.00 97.12 84 ALA A O 1
ATOM 643 N N . LEU A 1 85 ? 4.497 6.349 3.147 1.00 95.69 85 LEU A N 1
ATOM 644 C CA . LEU A 1 85 ? 4.931 6.105 4.515 1.00 95.69 85 LEU A CA 1
ATOM 645 C C . LEU A 1 85 ? 5.876 7.228 4.960 1.00 95.69 85 LEU A C 1
ATOM 647 O O . LEU A 1 85 ? 6.962 7.382 4.404 1.00 95.69 85 LEU A O 1
ATOM 651 N N . ALA A 1 86 ? 5.456 8.009 5.953 1.00 95.25 86 ALA A N 1
ATOM 652 C CA . ALA A 1 86 ? 6.226 9.121 6.503 1.00 95.25 86 ALA A CA 1
ATOM 653 C C . ALA A 1 86 ? 6.794 8.731 7.875 1.00 95.25 86 ALA A C 1
ATOM 655 O O . ALA A 1 86 ? 6.120 8.879 8.889 1.00 95.25 86 ALA A O 1
ATOM 656 N N . LEU A 1 87 ? 8.010 8.175 7.884 1.00 94.62 87 LEU A N 1
ATOM 657 C CA . LEU A 1 87 ? 8.711 7.760 9.111 1.00 94.62 87 LEU A CA 1
ATOM 658 C C . LEU A 1 87 ? 10.059 8.466 9.291 1.00 94.62 87 LEU A C 1
ATOM 660 O O . LEU A 1 87 ? 10.423 8.823 10.402 1.00 94.62 87 LEU A O 1
ATOM 664 N N . THR A 1 88 ? 10.822 8.635 8.211 1.00 95.75 88 THR A N 1
ATOM 665 C CA . THR A 1 88 ? 12.189 9.167 8.276 1.00 95.75 88 THR A CA 1
ATOM 666 C C . THR A 1 88 ? 12.212 10.677 8.512 1.00 95.75 88 THR A C 1
ATOM 668 O O . THR A 1 88 ? 11.508 11.427 7.838 1.00 95.75 88 THR A O 1
ATOM 671 N N . GLU A 1 89 ? 13.106 11.123 9.395 1.00 97.25 89 GLU A N 1
ATOM 672 C CA . GLU A 1 89 ? 13.384 12.530 9.708 1.00 97.25 89 GLU A CA 1
ATOM 673 C C . GLU A 1 89 ? 14.892 12.839 9.597 1.00 97.25 89 GLU A C 1
ATOM 675 O O . GLU A 1 89 ? 15.702 11.908 9.626 1.00 97.25 89 GLU A O 1
ATOM 680 N N . PRO A 1 90 ? 15.327 14.121 9.545 1.00 94.69 90 PRO A N 1
ATOM 681 C CA . PRO A 1 90 ? 16.749 14.482 9.443 1.00 94.69 90 PRO A CA 1
ATOM 682 C C . PRO A 1 90 ? 17.674 13.864 10.508 1.00 94.69 90 PRO A C 1
ATOM 684 O O . PRO A 1 90 ? 18.875 13.761 10.276 1.00 94.69 90 PRO A O 1
ATOM 687 N N . GLY A 1 91 ? 17.135 13.460 11.665 1.00 94.06 91 GLY A N 1
ATOM 688 C CA . GLY A 1 91 ? 17.876 12.793 12.741 1.00 94.06 91 GLY A CA 1
ATOM 689 C C . GLY A 1 91 ? 17.456 11.347 13.029 1.00 94.06 91 GLY A C 1
ATOM 690 O O . GLY A 1 91 ? 18.023 10.751 13.940 1.00 94.06 91 GLY A O 1
ATOM 691 N N . ALA A 1 92 ? 16.486 10.785 12.298 1.00 95.00 92 ALA A N 1
ATOM 692 C CA . ALA A 1 92 ? 15.916 9.465 12.576 1.00 95.00 92 ALA A CA 1
ATOM 693 C C . ALA A 1 92 ? 15.680 8.685 11.271 1.00 95.00 92 ALA A C 1
ATOM 695 O O . ALA A 1 92 ? 14.773 8.990 10.498 1.00 95.00 92 ALA A O 1
ATOM 696 N N . GLY A 1 93 ? 16.525 7.679 11.022 1.00 94.25 93 GLY A N 1
ATOM 697 C CA . GLY A 1 93 ? 16.456 6.795 9.851 1.00 94.25 93 GLY A CA 1
ATOM 698 C C . GLY A 1 93 ? 16.484 5.327 10.260 1.00 94.25 93 GLY A C 1
ATOM 699 O O . GLY A 1 93 ? 15.443 4.684 10.318 1.00 94.25 93 GLY A O 1
ATOM 700 N N . SER A 1 94 ? 17.671 4.802 10.580 1.00 95.88 94 SER A N 1
ATOM 701 C CA . SER A 1 94 ? 17.812 3.430 11.094 1.00 95.88 94 SER A CA 1
ATOM 702 C C . SER A 1 94 ? 17.207 3.258 12.491 1.00 95.88 94 SER A C 1
ATOM 704 O O . SER A 1 94 ? 16.651 2.205 12.785 1.00 95.88 94 SER A O 1
ATOM 706 N N . ASP A 1 95 ? 17.307 4.286 13.342 1.00 95.12 95 ASP A N 1
ATOM 707 C CA . ASP A 1 95 ? 16.654 4.328 14.653 1.00 95.12 95 ASP A CA 1
ATOM 708 C C . ASP A 1 95 ? 15.435 5.253 14.606 1.00 95.12 95 ASP A C 1
ATOM 710 O O . ASP A 1 95 ? 15.533 6.471 14.776 1.00 95.12 95 ASP A O 1
ATOM 714 N N . LEU A 1 96 ? 14.278 4.651 14.340 1.00 93.56 96 LEU A N 1
ATOM 715 C CA . LEU A 1 96 ? 12.997 5.351 14.276 1.00 93.56 96 LEU A CA 1
ATOM 716 C C . LEU A 1 96 ? 12.458 5.739 15.663 1.00 93.56 96 LEU A C 1
ATOM 718 O O . LEU A 1 96 ? 11.493 6.489 15.742 1.00 93.56 96 LEU A O 1
ATOM 722 N N . ASN A 1 97 ? 13.072 5.297 16.768 1.00 94.50 97 ASN A N 1
ATOM 723 C CA . ASN A 1 97 ? 12.640 5.733 18.102 1.00 94.50 97 ASN A CA 1
ATOM 724 C C . ASN A 1 97 ? 13.023 7.192 18.395 1.00 94.50 97 ASN A C 1
ATOM 726 O O . ASN A 1 97 ? 12.523 7.774 19.353 1.00 94.50 97 ASN A O 1
ATOM 730 N N . MET A 1 98 ? 13.908 7.783 17.585 1.00 94.88 98 MET A N 1
ATOM 731 C CA . MET A 1 98 ? 14.358 9.171 17.724 1.00 94.88 98 MET A CA 1
ATOM 732 C C . MET A 1 98 ? 13.511 10.198 16.949 1.00 94.88 98 MET A C 1
ATOM 734 O O . MET A 1 98 ? 13.906 11.365 16.894 1.00 94.88 98 MET A O 1
ATOM 738 N N . ILE A 1 99 ? 12.392 9.788 16.337 1.00 95.81 99 ILE A N 1
ATOM 739 C CA . ILE A 1 99 ? 11.437 10.676 15.644 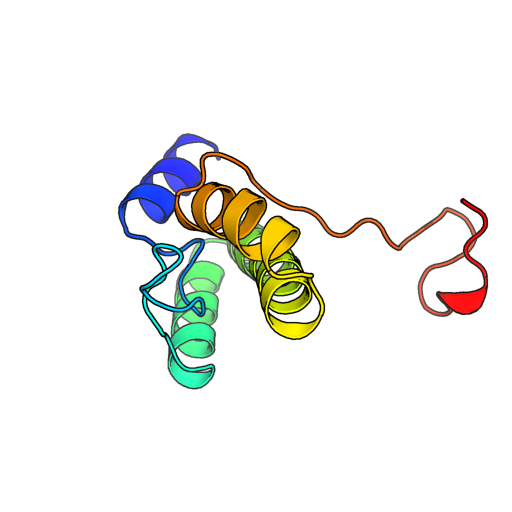1.00 95.81 99 ILE A CA 1
ATOM 740 C C . ILE A 1 99 ? 10.947 11.786 16.594 1.00 95.81 99 ILE A C 1
ATOM 742 O O . ILE A 1 99 ? 10.793 11.558 17.796 1.00 95.81 99 ILE A O 1
ATOM 746 N N . LYS A 1 100 ? 10.726 12.995 16.061 1.00 94.56 100 LYS A N 1
ATOM 747 C CA . LYS A 1 100 ? 10.388 14.203 16.834 1.00 94.56 100 LYS A CA 1
ATOM 748 C C . LYS A 1 100 ? 9.142 14.955 16.364 1.00 94.56 100 LYS A C 1
ATOM 750 O O . LYS A 1 100 ? 8.806 15.952 17.005 1.00 94.56 100 LYS A O 1
ATOM 755 N N . THR A 1 101 ? 8.518 14.549 15.259 1.00 91.25 101 THR A N 1
ATOM 756 C CA . THR A 1 101 ? 7.218 15.086 14.818 1.00 91.25 101 THR A CA 1
ATOM 757 C C . THR A 1 101 ? 6.118 14.816 15.840 1.00 91.25 101 THR A C 1
ATOM 759 O O . THR A 1 101 ? 6.145 13.740 16.479 1.00 91.25 101 THR A O 1
#

Sequence (101 aa):
PSDIIKTCAKNGYLGGTLPSEYGGLEWDYVTYGLFTEAIARGSVSLSGLFNVHTMVTETILKWGTENQKNQWLPLLASGNQIAALALTEPGAGSDLNMIKT

Mean predicted aligned error: 2.56 Å

Organism: Bacillus cereus (NCBI:txid1396)

InterPro domains:
  IPR009100 Acyl-CoA dehydrogenase/oxidase, N-terminal and middle domain superfamily [SSF56645] (2-101)
  IPR013786 Acyl-CoA dehydrogenase/oxidase, N-terminal [PF02771] (1-79)
  IPR037069 Acyl-CoA dehydrogenase/oxidase, N-terminal domain superfamily [G3DSA:1.10.540.10] (3-82)
  IPR046373 Acyl-CoA oxidase/dehydrogenase, middle domain superfamily [G3DSA:2.40.110.10] (83-101)